Protein AF-A0A812JYM0-F1 (afdb_monomer)

Mean predicted aligned error: 9.62 Å

Secondary structure (DSSP, 8-state):
-HHHHHTT-S--EEE--SSS----EEE-THHHHHHHHHHHHHHHH----S----HHHHS-SS-HHHHHHHHHHHHHHHHH-S-EEEEE-TTTTT-HHHHHHHHHHHHH-TTTTTSEEEEETTHHHHHHHHHHHHHHHHHHHHH--S--HHHHHHHHHHHHHHHH--

Nearest PDB structures (foldseek):
  7xoz-assembly1_A  TM=5.617E-01  e=1.276E-01  Arabidopsis thaliana

Structure (mmCIF, N/CA/C/O backbone):
data_AF-A0A812JYM0-F1
#
_entry.id   AF-A0A812JYM0-F1
#
loop_
_atom_site.group_PDB
_atom_site.id
_atom_site.type_symbol
_atom_site.label_atom_id
_atom_site.label_alt_id
_atom_site.label_comp_id
_atom_site.label_asym_id
_atom_site.label_entity_id
_atom_site.label_seq_id
_atom_site.pdbx_PDB_ins_code
_atom_site.Cartn_x
_atom_site.Cartn_y
_atom_site.Cartn_z
_atom_site.occupancy
_atom_site.B_iso_or_equiv
_atom_site.auth_seq_id
_atom_site.auth_comp_id
_atom_site.auth_asym_id
_atom_site.auth_atom_id
_atom_site.pdbx_PDB_model_num
ATOM 1 N N . MET A 1 1 ? 15.393 -13.093 -14.183 1.00 78.75 1 MET A N 1
ATOM 2 C CA . MET A 1 1 ? 15.177 -12.825 -15.624 1.00 78.75 1 MET A CA 1
ATOM 3 C C . MET A 1 1 ? 16.350 -12.122 -16.293 1.00 78.75 1 MET A C 1
ATOM 5 O O . MET A 1 1 ? 16.729 -12.577 -17.361 1.00 78.75 1 MET A O 1
ATOM 9 N N . MET A 1 2 ? 16.986 -11.107 -15.685 1.00 76.38 2 MET A N 1
ATOM 10 C CA . MET A 1 2 ? 18.212 -10.521 -16.265 1.00 76.38 2 MET A CA 1
ATOM 11 C C . MET A 1 2 ? 19.324 -11.551 -16.499 1.00 76.38 2 MET A C 1
ATOM 13 O O . MET A 1 2 ? 19.881 -11.575 -17.584 1.00 76.38 2 MET A O 1
ATOM 17 N N . CYS A 1 3 ? 19.587 -12.459 -15.553 1.00 80.75 3 CYS A N 1
ATOM 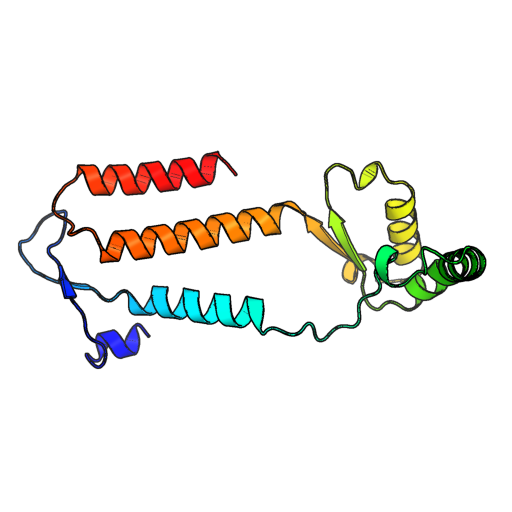18 C CA . CYS A 1 3 ? 20.627 -13.477 -15.747 1.00 80.75 3 CYS A CA 1
ATOM 19 C C . CYS A 1 3 ? 20.339 -14.402 -16.944 1.00 80.75 3 CYS A C 1
ATOM 21 O O . CYS A 1 3 ? 21.249 -14.712 -17.695 1.00 80.75 3 CYS A O 1
ATOM 23 N N . LEU A 1 4 ? 19.075 -14.786 -17.170 1.00 83.38 4 LEU A N 1
ATOM 24 C CA . LEU A 1 4 ? 18.679 -15.604 -18.329 1.00 83.38 4 LEU A CA 1
ATOM 25 C C . LEU A 1 4 ? 18.838 -14.847 -19.654 1.00 83.38 4 LEU A C 1
ATOM 27 O O . LEU A 1 4 ? 19.155 -15.448 -20.673 1.00 83.38 4 LEU A O 1
ATOM 31 N N . PHE A 1 5 ? 18.643 -13.529 -19.632 1.00 82.81 5 PHE A N 1
ATOM 32 C CA . PHE A 1 5 ? 18.901 -12.670 -20.780 1.00 82.81 5 PHE A CA 1
ATOM 33 C C . PHE A 1 5 ? 20.404 -12.518 -21.061 1.00 82.81 5 PHE A C 1
ATOM 35 O O . PHE A 1 5 ? 20.805 -12.622 -22.213 1.00 82.81 5 PHE A O 1
ATOM 42 N N . CYS A 1 6 ? 21.238 -12.350 -20.027 1.00 80.81 6 CYS A N 1
ATOM 43 C CA . CYS A 1 6 ? 22.699 -12.306 -20.174 1.00 80.81 6 CYS A CA 1
ATOM 44 C C . CYS A 1 6 ? 23.298 -13.640 -20.647 1.00 80.81 6 CYS A C 1
ATOM 46 O O . CYS A 1 6 ? 24.371 -13.644 -21.234 1.00 80.81 6 CYS A O 1
ATOM 48 N N . LEU A 1 7 ? 22.615 -14.760 -20.388 1.00 88.50 7 LEU A N 1
ATOM 49 C CA . LEU A 1 7 ? 22.970 -16.095 -20.885 1.00 88.50 7 LEU A CA 1
ATOM 50 C C . LEU A 1 7 ? 22.408 -16.384 -22.291 1.00 88.50 7 LEU A C 1
ATOM 52 O O . LEU A 1 7 ? 22.432 -17.531 -22.725 1.00 88.50 7 LEU A O 1
ATOM 56 N N . ASP A 1 8 ? 21.849 -15.377 -22.972 1.00 83.62 8 ASP A N 1
ATOM 57 C CA . ASP A 1 8 ? 21.262 -15.471 -24.316 1.00 83.62 8 ASP A CA 1
ATOM 58 C C . ASP A 1 8 ? 20.119 -16.494 -24.483 1.00 83.62 8 ASP A C 1
ATOM 60 O O . ASP A 1 8 ? 19.696 -16.783 -25.601 1.00 83.62 8 ASP A O 1
ATOM 64 N N . LEU A 1 9 ? 19.538 -16.982 -23.382 1.00 87.38 9 LEU A N 1
ATOM 65 C CA . LEU A 1 9 ? 18.392 -17.902 -23.393 1.00 87.38 9 LEU A CA 1
ATOM 66 C C . LEU A 1 9 ? 17.071 -17.205 -23.750 1.00 87.38 9 LEU A C 1
ATOM 68 O O . LEU A 1 9 ? 16.113 -17.861 -24.156 1.00 87.38 9 LEU A O 1
ATOM 72 N N . LEU A 1 10 ? 16.998 -15.883 -23.567 1.00 84.88 10 LEU A N 1
ATOM 73 C CA . LEU A 1 10 ? 15.820 -15.072 -23.875 1.00 84.88 10 LEU A CA 1
ATOM 74 C C . LEU A 1 10 ? 16.075 -14.182 -25.101 1.00 84.88 10 LEU A C 1
ATOM 76 O O . LEU A 1 10 ? 17.148 -13.573 -25.200 1.00 84.88 10 LEU A O 1
ATOM 80 N N . PRO A 1 11 ? 15.095 -14.043 -26.016 1.00 84.56 11 PRO A N 1
ATOM 81 C CA . PRO A 1 11 ? 15.264 -13.212 -27.197 1.00 84.56 11 PRO A CA 1
ATOM 82 C C . PRO A 1 11 ? 15.424 -11.743 -26.803 1.00 84.56 11 PRO A C 1
ATOM 84 O O . PRO A 1 11 ? 14.760 -11.238 -25.898 1.00 84.56 11 PRO A O 1
ATOM 87 N N . GLY A 1 12 ? 16.329 -11.050 -27.482 1.00 82.81 12 GLY A N 1
ATOM 88 C CA . GLY A 1 12 ? 16.555 -9.620 -27.319 1.00 82.81 12 GLY A CA 1
ATOM 89 C C . GLY A 1 12 ? 16.503 -8.926 -28.662 1.00 82.81 12 GLY A C 1
ATOM 90 O O . GLY A 1 12 ? 16.774 -9.549 -29.686 1.00 82.81 12 GLY A O 1
ATOM 91 N N . TYR A 1 13 ? 16.182 -7.641 -28.643 1.00 80.88 13 TYR A N 1
ATOM 92 C CA . TYR A 1 13 ? 16.165 -6.818 -29.845 1.00 80.88 13 TYR A CA 1
ATOM 93 C C . TYR A 1 13 ? 17.381 -5.901 -29.832 1.00 80.88 13 TYR A C 1
ATOM 95 O O . TYR A 1 13 ? 17.695 -5.296 -28.804 1.00 80.88 13 TYR A O 1
ATOM 103 N N . PHE A 1 14 ? 18.076 -5.810 -30.961 1.00 80.69 14 PHE A N 1
ATOM 104 C CA . PHE A 1 14 ? 19.182 -4.873 -31.111 1.00 80.69 14 PHE A CA 1
ATOM 105 C C . PHE A 1 14 ? 18.625 -3.459 -31.234 1.00 80.69 14 PHE A C 1
ATOM 107 O O . PHE A 1 14 ? 17.719 -3.196 -32.026 1.00 80.69 14 PHE A O 1
ATOM 114 N N . ARG A 1 15 ? 19.140 -2.549 -30.410 1.00 75.25 15 ARG A N 1
ATOM 115 C CA . ARG A 1 15 ? 18.758 -1.140 -30.411 1.00 75.25 15 ARG A CA 1
ATOM 116 C C . ARG A 1 15 ? 20.011 -0.283 -30.531 1.00 75.25 15 ARG A C 1
ATOM 118 O O . ARG A 1 15 ? 21.060 -0.609 -29.976 1.00 75.25 15 ARG A O 1
ATOM 125 N N . ARG A 1 16 ? 19.889 0.829 -31.254 1.00 72.12 16 ARG A N 1
ATOM 126 C CA . ARG A 1 16 ? 20.946 1.837 -31.358 1.00 72.12 16 ARG A CA 1
ATOM 127 C C . ARG A 1 16 ? 20.874 2.800 -30.171 1.00 72.12 16 ARG A C 1
ATOM 129 O O . ARG A 1 16 ? 19.767 3.171 -29.765 1.00 72.12 16 ARG A O 1
ATOM 136 N N . PRO A 1 17 ? 22.014 3.160 -29.562 1.00 68.12 17 PRO A N 1
ATOM 137 C CA . PRO A 1 17 ? 22.046 4.107 -28.460 1.00 68.12 17 PRO A CA 1
ATOM 138 C C . PRO A 1 17 ? 21.689 5.515 -28.939 1.00 68.12 17 PRO A C 1
ATOM 140 O O . PRO A 1 17 ? 21.903 5.891 -30.086 1.00 68.12 17 PRO A O 1
ATOM 143 N N . PHE A 1 18 ? 21.113 6.287 -28.021 1.00 62.72 18 PHE A N 1
ATOM 144 C CA . PHE A 1 18 ? 20.658 7.651 -28.274 1.00 62.72 18 PHE A CA 1
ATOM 145 C C . PHE A 1 18 ? 21.811 8.671 -28.323 1.00 62.72 18 PHE A C 1
ATOM 147 O O . PHE A 1 18 ? 21.708 9.669 -29.030 1.00 62.72 18 PHE A O 1
ATOM 154 N N . LEU A 1 19 ? 22.897 8.441 -27.575 1.00 62.19 19 LEU A N 1
ATOM 155 C CA . LEU A 1 19 ? 23.977 9.410 -27.399 1.00 62.19 19 LEU A CA 1
ATOM 156 C C . LEU A 1 19 ? 25.346 8.739 -27.565 1.00 62.19 19 LEU A C 1
ATOM 158 O O . LEU A 1 19 ? 25.807 8.067 -26.649 1.00 62.19 19 LEU A O 1
ATOM 162 N N . GLY A 1 20 ? 25.982 8.974 -28.717 1.00 63.75 20 GLY A N 1
ATOM 163 C CA . GLY A 1 20 ? 27.371 8.599 -28.998 1.00 63.75 20 GLY A CA 1
ATOM 164 C C . GLY A 1 20 ? 27.614 7.095 -29.190 1.00 63.75 20 GLY A C 1
ATOM 165 O O . GLY A 1 20 ? 27.210 6.281 -28.369 1.00 63.75 20 GLY A O 1
ATOM 166 N N . SER A 1 21 ? 28.364 6.766 -30.249 1.00 62.22 21 SER A N 1
ATOM 167 C CA . SER A 1 21 ? 28.751 5.420 -30.717 1.00 62.22 21 SER A CA 1
ATOM 168 C C . SER A 1 21 ? 27.671 4.651 -31.494 1.00 62.22 21 SER A C 1
ATOM 170 O O . SER A 1 21 ? 26.634 4.294 -30.950 1.00 62.22 21 SER A O 1
ATOM 172 N N . ASP A 1 22 ? 27.965 4.297 -32.751 1.00 70.25 22 ASP A N 1
ATOM 173 C CA . ASP A 1 22 ? 27.151 3.425 -33.626 1.00 70.25 22 ASP A CA 1
ATOM 174 C C . ASP A 1 22 ? 27.094 1.950 -33.165 1.00 70.25 22 ASP A C 1
ATOM 176 O O . ASP A 1 22 ? 26.632 1.067 -33.888 1.00 70.25 22 ASP A O 1
ATOM 180 N N . THR A 1 23 ? 27.570 1.645 -31.958 1.00 75.44 23 THR A N 1
ATOM 181 C CA . THR A 1 23 ? 27.556 0.290 -31.402 1.00 75.44 23 THR A CA 1
ATOM 182 C C . THR A 1 23 ? 26.150 -0.102 -30.962 1.00 75.44 23 THR A C 1
ATOM 184 O O . THR A 1 23 ? 25.618 0.431 -29.986 1.00 75.44 23 THR A O 1
ATOM 187 N N . GLU A 1 24 ? 25.557 -1.064 -31.665 1.00 78.56 24 GLU A N 1
ATOM 188 C CA . GLU A 1 24 ? 24.272 -1.665 -31.307 1.00 78.56 24 GLU A CA 1
ATOM 189 C C . GLU A 1 24 ? 24.383 -2.449 -29.988 1.00 78.56 24 GLU A C 1
ATOM 191 O O . GLU A 1 24 ? 25.345 -3.185 -29.766 1.00 78.56 24 GLU A O 1
ATOM 196 N N . TYR A 1 25 ? 23.391 -2.307 -29.105 1.00 76.88 25 TYR A N 1
ATOM 197 C CA . TYR A 1 25 ? 23.292 -3.085 -27.866 1.00 76.88 25 TYR A CA 1
ATOM 198 C C . TYR A 1 25 ? 22.014 -3.926 -27.856 1.00 76.88 25 TYR A C 1
ATOM 200 O O . TYR A 1 25 ? 20.997 -3.567 -28.454 1.00 76.88 25 TYR A O 1
ATOM 208 N N . LYS A 1 26 ? 22.052 -5.065 -27.158 1.00 81.94 26 LYS A N 1
ATOM 209 C CA . LYS A 1 26 ? 20.911 -5.978 -27.028 1.00 81.94 26 LYS A CA 1
ATOM 210 C C . LYS A 1 26 ? 20.008 -5.516 -25.878 1.00 81.94 26 LYS A C 1
ATOM 212 O O . LYS A 1 26 ? 20.421 -5.521 -24.721 1.00 81.94 26 LYS A O 1
ATOM 217 N N . TYR A 1 27 ? 18.771 -5.127 -26.183 1.00 81.56 27 TYR A N 1
ATOM 218 C CA . TYR A 1 27 ? 17.753 -4.730 -25.205 1.00 81.56 27 TYR A CA 1
ATOM 219 C C . TYR A 1 27 ? 16.796 -5.892 -24.887 1.00 81.56 27 TYR A C 1
ATOM 221 O O . TYR A 1 27 ? 16.369 -6.623 -25.785 1.00 81.56 27 TYR A O 1
ATOM 229 N N . GLY A 1 28 ? 16.434 -6.044 -23.608 1.00 83.12 28 GLY A N 1
ATOM 230 C CA . GLY A 1 28 ? 15.530 -7.091 -23.124 1.00 83.12 28 GLY A CA 1
ATOM 231 C C . GLY A 1 28 ? 14.533 -6.574 -22.075 1.00 83.12 28 GLY A C 1
ATOM 232 O O . GLY A 1 28 ? 14.942 -6.328 -20.940 1.00 83.12 28 GLY A O 1
ATOM 233 N N . PRO A 1 29 ? 13.221 -6.474 -22.379 1.00 83.25 29 PRO A N 1
ATOM 234 C CA . PRO A 1 29 ? 12.202 -5.967 -21.443 1.00 83.25 29 PRO A CA 1
ATOM 235 C C . PRO A 1 29 ? 11.776 -6.985 -20.364 1.00 83.25 29 PRO A C 1
ATOM 237 O O . PRO A 1 29 ? 10.869 -6.731 -19.571 1.00 83.25 29 PRO A O 1
ATOM 240 N N . TRP A 1 30 ? 12.415 -8.156 -20.316 1.00 84.75 30 TRP A N 1
ATOM 241 C CA . TRP A 1 30 ? 11.977 -9.323 -19.544 1.00 84.75 30 TRP A CA 1
ATOM 242 C C . TRP A 1 30 ? 11.893 -9.099 -18.037 1.00 84.75 30 TRP A C 1
ATOM 244 O O . TRP A 1 30 ? 11.000 -9.639 -17.386 1.00 84.75 30 TRP A O 1
ATOM 254 N N . ALA A 1 31 ? 12.802 -8.310 -17.461 1.00 84.31 31 ALA A N 1
ATOM 255 C CA . ALA A 1 31 ? 12.761 -8.001 -16.033 1.00 84.31 31 ALA A CA 1
ATOM 256 C C . ALA A 1 31 ? 11.489 -7.223 -15.662 1.00 84.31 31 ALA A C 1
ATOM 258 O O . ALA A 1 31 ? 10.837 -7.546 -14.672 1.00 84.31 31 ALA A O 1
ATOM 259 N N . LEU A 1 32 ? 11.102 -6.258 -16.499 1.00 82.50 32 LEU A N 1
ATOM 260 C CA . LEU A 1 32 ? 9.918 -5.435 -16.281 1.00 82.50 32 LEU A CA 1
ATOM 261 C C . LEU A 1 32 ? 8.630 -6.231 -16.517 1.00 82.50 32 LEU A C 1
ATOM 263 O O . LEU A 1 32 ? 7.758 -6.255 -15.654 1.00 82.50 32 LEU A O 1
ATOM 267 N N . LEU A 1 33 ? 8.567 -6.954 -17.640 1.00 85.44 33 LEU A N 1
ATOM 268 C CA . LEU A 1 33 ? 7.474 -7.867 -17.994 1.00 85.44 33 LEU A CA 1
ATOM 269 C C . LEU A 1 33 ? 7.156 -8.842 -16.862 1.00 85.44 33 LEU A C 1
ATOM 271 O O . LEU A 1 33 ? 6.017 -8.948 -16.413 1.00 85.44 33 LEU A O 1
ATOM 275 N N . THR A 1 34 ? 8.177 -9.551 -16.383 1.00 89.81 34 THR A N 1
ATOM 276 C CA . THR A 1 34 ? 7.984 -10.535 -15.316 1.00 89.81 34 THR A CA 1
ATOM 277 C C . THR A 1 34 ? 7.626 -9.889 -13.988 1.00 89.81 34 THR A C 1
ATOM 279 O O . THR A 1 34 ? 6.771 -10.426 -13.293 1.00 89.81 34 THR A O 1
ATOM 282 N N . GLY A 1 35 ? 8.182 -8.718 -13.665 1.00 88.25 35 GLY A N 1
ATOM 283 C CA . GLY A 1 35 ? 7.778 -7.945 -12.492 1.00 88.25 35 GLY A CA 1
ATOM 284 C C . GLY A 1 35 ? 6.293 -7.574 -12.511 1.00 88.25 35 GLY A C 1
ATOM 285 O O . GLY A 1 35 ? 5.600 -7.822 -11.529 1.00 88.25 35 GLY A O 1
ATOM 286 N N . VAL A 1 36 ? 5.790 -7.052 -13.636 1.00 87.12 36 VAL A N 1
ATOM 287 C CA . VAL A 1 36 ? 4.371 -6.685 -13.815 1.00 87.12 36 VAL A CA 1
ATOM 288 C C . VAL A 1 36 ? 3.458 -7.909 -13.737 1.00 87.12 36 VAL A C 1
ATOM 290 O O . VAL A 1 36 ? 2.424 -7.869 -13.073 1.00 87.12 36 VAL A O 1
ATOM 293 N N . VAL A 1 37 ? 3.826 -9.013 -14.390 1.00 89.75 37 VAL A N 1
ATOM 294 C CA . VAL A 1 37 ? 3.031 -10.249 -14.346 1.00 89.75 37 VAL A CA 1
ATOM 295 C C . VAL A 1 37 ? 2.980 -10.801 -12.924 1.00 89.75 37 VAL A C 1
ATOM 297 O O . VAL A 1 37 ? 1.897 -11.080 -12.417 1.00 89.75 37 VAL A O 1
ATOM 300 N N . VAL A 1 38 ? 4.126 -10.913 -12.249 1.00 91.69 38 VAL A N 1
ATOM 301 C CA . VAL A 1 38 ? 4.194 -11.433 -10.877 1.00 91.69 38 VAL A CA 1
ATOM 302 C C . VAL A 1 38 ? 3.439 -10.529 -9.907 1.00 91.69 38 VAL A C 1
ATOM 304 O O . VAL A 1 38 ? 2.687 -11.045 -9.082 1.00 91.69 38 VAL A O 1
ATOM 307 N N . SER A 1 39 ? 3.579 -9.203 -10.002 1.00 88.31 39 SER A N 1
ATOM 308 C CA . SER A 1 39 ? 2.855 -8.275 -9.125 1.00 88.31 39 SER A CA 1
ATOM 309 C C . SER A 1 39 ? 1.345 -8.363 -9.338 1.00 88.31 39 SER A C 1
ATOM 311 O O . SER A 1 39 ? 0.603 -8.449 -8.367 1.00 88.31 39 SER A O 1
ATOM 313 N N . THR A 1 40 ? 0.889 -8.444 -10.589 1.00 88.25 40 THR A N 1
ATOM 314 C CA . THR A 1 40 ? -0.532 -8.579 -10.934 1.00 88.25 40 THR A CA 1
ATOM 315 C C . THR A 1 40 ? -1.104 -9.899 -10.422 1.00 88.25 40 THR A C 1
ATOM 317 O O . THR A 1 40 ? -2.134 -9.911 -9.751 1.00 88.25 40 THR A O 1
ATOM 320 N N . LEU A 1 41 ? -0.411 -11.015 -10.668 1.00 91.75 41 LEU A N 1
ATOM 321 C CA . LEU A 1 41 ? -0.812 -12.326 -10.153 1.00 91.75 41 LEU A CA 1
ATOM 322 C C . LEU A 1 41 ? -0.850 -12.333 -8.624 1.00 91.75 41 LEU A C 1
ATOM 324 O O . LEU A 1 41 ? -1.783 -12.869 -8.035 1.00 91.75 41 LEU A O 1
ATOM 328 N N . THR A 1 42 ? 0.124 -11.695 -7.979 1.00 90.62 42 THR A N 1
ATOM 329 C CA . THR A 1 42 ? 0.127 -11.532 -6.525 1.00 90.62 42 THR A CA 1
ATOM 330 C C . THR A 1 42 ? -1.100 -10.732 -6.094 1.00 90.62 42 THR A C 1
ATOM 332 O O . THR A 1 42 ? -1.859 -11.214 -5.275 1.00 90.62 42 THR A O 1
ATOM 335 N N . LEU A 1 43 ? -1.393 -9.575 -6.684 1.00 86.69 43 LEU A N 1
ATOM 336 C CA . LEU A 1 43 ? -2.553 -8.768 -6.287 1.00 86.69 43 LEU A CA 1
ATOM 337 C C . LEU A 1 43 ? -3.895 -9.509 -6.415 1.00 86.69 43 LEU A C 1
ATOM 339 O O . LEU A 1 43 ? -4.735 -9.381 -5.529 1.00 86.69 43 LEU A O 1
ATOM 343 N N . PHE A 1 44 ? -4.099 -10.293 -7.478 1.00 87.56 44 PHE A N 1
ATOM 344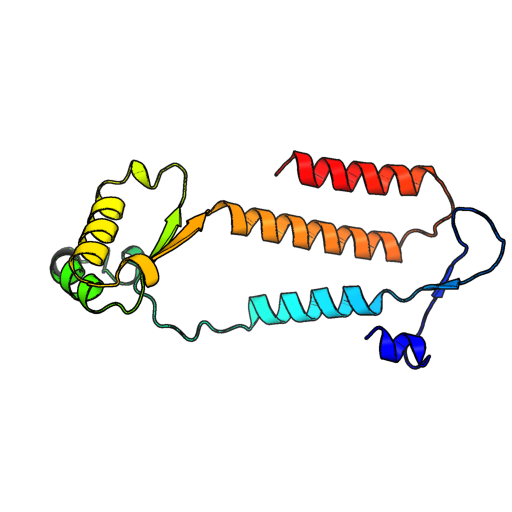 C CA . PHE A 1 44 ? -5.369 -10.998 -7.696 1.00 87.56 44 PHE A CA 1
ATOM 345 C C . PHE A 1 44 ? -5.496 -12.310 -6.919 1.00 87.56 44 PHE A C 1
ATOM 347 O O . PHE A 1 44 ? -6.595 -12.668 -6.495 1.00 87.56 44 PHE A O 1
ATOM 354 N N . PHE A 1 45 ? -4.397 -13.047 -6.747 1.00 92.06 45 PHE A N 1
ATOM 355 C CA . PHE A 1 45 ? -4.427 -14.380 -6.142 1.00 92.06 45 PHE A CA 1
ATOM 356 C C . PHE A 1 45 ? -3.912 -14.414 -4.702 1.00 92.06 45 PHE A C 1
ATOM 358 O O . PHE A 1 45 ? -4.041 -15.446 -4.037 1.00 92.06 45 PHE A O 1
ATOM 365 N N . TRP A 1 46 ? -3.357 -13.315 -4.185 1.00 89.81 46 TRP A N 1
ATOM 366 C CA . TRP A 1 46 ? -2.909 -13.251 -2.801 1.00 89.81 46 TRP A CA 1
ATOM 367 C C . TRP A 1 46 ? -4.103 -13.265 -1.859 1.00 89.81 46 TRP A C 1
ATOM 369 O O . TRP A 1 46 ? -4.836 -12.289 -1.707 1.00 89.81 46 TRP A O 1
ATOM 379 N N . ARG A 1 47 ? -4.290 -14.403 -1.193 1.00 81.00 47 ARG A N 1
ATOM 380 C CA . ARG A 1 47 ? -5.324 -14.541 -0.175 1.00 81.00 47 ARG A CA 1
ATOM 381 C C . ARG A 1 47 ? -4.846 -13.913 1.134 1.00 81.00 47 ARG A C 1
ATOM 383 O O . ARG A 1 47 ? -3.779 -14.302 1.622 1.00 81.00 47 ARG A O 1
ATOM 390 N N . PRO A 1 48 ? -5.622 -12.998 1.740 1.00 81.19 48 PRO A N 1
ATOM 391 C CA . PRO A 1 48 ? -5.338 -12.565 3.098 1.00 81.19 48 PRO A CA 1
ATOM 392 C C . PRO A 1 48 ? -5.440 -13.783 4.026 1.00 81.19 48 PRO A C 1
ATOM 394 O O . PRO A 1 48 ? -6.426 -14.514 4.002 1.00 81.19 48 PRO A O 1
ATOM 397 N N . LYS A 1 49 ? -4.391 -14.035 4.816 1.00 81.62 49 LYS A N 1
ATOM 398 C CA . LYS A 1 49 ? -4.348 -15.144 5.790 1.00 81.62 49 LYS A CA 1
ATOM 399 C C . LYS A 1 49 ? -4.873 -14.752 7.173 1.00 81.62 49 LYS A C 1
ATOM 401 O O . LYS A 1 49 ? -4.852 -15.571 8.083 1.00 81.62 49 LYS A O 1
ATOM 406 N N . GLN A 1 50 ? -5.292 -13.502 7.338 1.00 85.31 50 GLN A N 1
ATOM 407 C CA . GLN A 1 50 ? -5.704 -12.942 8.616 1.00 85.31 50 GLN A CA 1
ATOM 408 C C . GLN A 1 50 ? -7.215 -12.747 8.615 1.00 85.31 50 GLN A C 1
ATOM 410 O O . GLN A 1 50 ? -7.768 -12.178 7.672 1.00 85.31 50 GLN A O 1
ATOM 415 N N . ALA A 1 51 ? -7.871 -13.229 9.668 1.00 88.06 51 ALA A N 1
ATOM 416 C CA . ALA A 1 51 ? -9.240 -12.840 9.952 1.00 88.06 51 ALA A CA 1
ATOM 417 C C . ALA A 1 51 ? -9.238 -11.359 10.342 1.00 88.06 51 ALA A C 1
ATOM 419 O O . ALA A 1 51 ? -8.405 -10.921 11.133 1.00 88.06 51 ALA A O 1
ATOM 420 N N . MET A 1 52 ? -10.145 -10.588 9.754 1.00 89.75 52 MET A N 1
ATOM 421 C CA . MET A 1 52 ? -10.277 -9.161 10.017 1.00 89.75 52 MET A CA 1
ATOM 422 C C . MET A 1 52 ? -11.722 -8.854 10.374 1.00 89.75 52 MET A C 1
ATOM 424 O O . MET A 1 52 ? -12.646 -9.299 9.691 1.00 89.75 52 MET A O 1
ATOM 428 N N . PHE A 1 53 ? -11.900 -8.100 11.451 1.00 91.81 53 PHE A N 1
ATOM 429 C CA . PHE A 1 53 ? -13.189 -7.546 11.822 1.00 91.81 53 PHE A CA 1
ATOM 430 C C . PHE A 1 53 ? -13.357 -6.182 11.153 1.00 91.81 53 PHE A C 1
ATOM 432 O O . PHE A 1 53 ? -12.442 -5.360 11.163 1.00 91.81 53 PHE A O 1
ATOM 439 N N . LEU A 1 54 ? -14.517 -5.957 10.541 1.00 91.44 54 LEU A N 1
ATOM 440 C CA . LEU A 1 54 ? -14.873 -4.687 9.921 1.00 91.44 54 LEU A CA 1
ATOM 441 C C . LEU A 1 54 ? -16.330 -4.382 10.248 1.00 91.44 54 LEU A C 1
ATOM 443 O O . LEU A 1 54 ? -17.215 -5.082 9.759 1.00 91.44 54 LEU A O 1
ATOM 447 N N . ASP A 1 55 ? -16.589 -3.328 11.019 1.00 89.56 55 ASP A N 1
ATOM 448 C CA . ASP A 1 55 ? -17.904 -3.070 11.631 1.00 89.56 55 ASP A CA 1
ATOM 449 C C . ASP A 1 55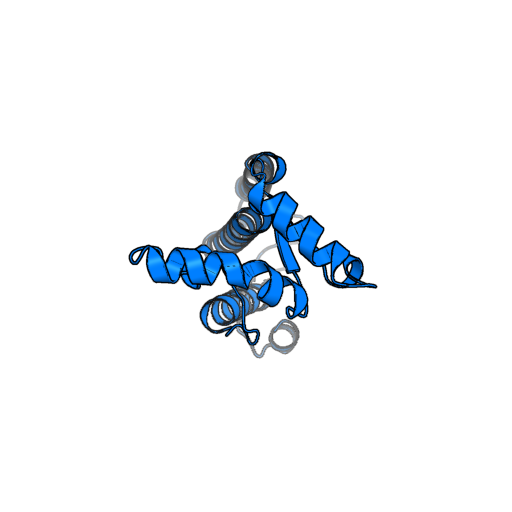 ? -19.046 -3.093 10.615 1.00 89.56 55 ASP A C 1
ATOM 451 O O . ASP A 1 55 ? -20.100 -3.679 10.843 1.00 89.56 55 ASP A O 1
ATOM 455 N N . ARG A 1 56 ? -18.824 -2.497 9.440 1.00 87.69 56 ARG A N 1
ATOM 456 C CA . ARG A 1 56 ? -19.829 -2.422 8.370 1.00 87.69 56 ARG A CA 1
ATOM 457 C C . ARG A 1 56 ? -20.209 -3.776 7.774 1.00 87.69 56 ARG A C 1
ATOM 459 O O . ARG A 1 56 ? -21.304 -3.881 7.230 1.00 87.69 56 ARG A O 1
ATOM 466 N N . VAL A 1 57 ? -19.318 -4.762 7.835 1.00 90.06 57 VAL A N 1
ATOM 467 C CA . VAL A 1 57 ? -19.505 -6.094 7.237 1.00 90.06 57 VAL A CA 1
ATOM 468 C C . VAL A 1 57 ? -19.867 -7.124 8.302 1.00 90.06 57 VAL A C 1
ATOM 470 O O . VAL A 1 57 ? -20.713 -7.980 8.066 1.00 90.06 57 VAL A O 1
ATOM 473 N N . CYS A 1 58 ? -19.243 -7.037 9.474 1.00 89.62 58 CYS A N 1
ATOM 474 C CA . CYS A 1 58 ? -19.413 -8.000 10.553 1.00 89.62 58 CYS A CA 1
ATOM 475 C C . CYS A 1 58 ? -20.636 -7.707 11.435 1.00 89.62 58 CYS A C 1
ATOM 477 O O . CYS A 1 58 ? -21.165 -8.634 12.041 1.00 89.62 58 CYS A O 1
ATOM 479 N N . ILE A 1 59 ? -21.107 -6.456 11.506 1.00 91.12 59 ILE A N 1
ATOM 480 C CA . ILE A 1 59 ? -22.326 -6.098 12.243 1.00 91.12 59 ILE A CA 1
ATOM 481 C C . ILE A 1 59 ? -23.504 -6.056 11.271 1.00 91.12 59 ILE A C 1
ATOM 483 O O . ILE A 1 59 ? -23.466 -5.346 10.261 1.00 91.12 59 ILE A O 1
ATOM 487 N N . ASN A 1 60 ? -24.577 -6.778 11.605 1.00 91.75 60 ASN A N 1
ATOM 488 C CA . ASN A 1 60 ? -25.817 -6.770 10.834 1.00 91.75 60 ASN A CA 1
ATOM 489 C C . ASN A 1 60 ? -26.390 -5.342 10.777 1.00 91.75 60 ASN A C 1
ATOM 491 O O . ASN A 1 60 ? -26.697 -4.743 11.804 1.00 91.75 60 ASN A O 1
ATOM 495 N N . GLN A 1 61 ? -26.508 -4.778 9.572 1.00 92.12 61 GLN A N 1
ATOM 496 C CA . GLN A 1 61 ? -27.023 -3.417 9.371 1.00 92.12 61 GLN A CA 1
ATOM 497 C C . GLN A 1 61 ? -28.547 -3.365 9.185 1.00 92.12 61 GLN A C 1
ATOM 499 O O . GLN A 1 61 ? -29.110 -2.271 9.193 1.00 92.12 61 GLN A O 1
ATOM 504 N N . VAL A 1 62 ? -29.200 -4.517 8.996 1.00 94.44 62 VAL A N 1
ATOM 505 C CA . VAL A 1 62 ? -30.630 -4.631 8.674 1.00 94.44 62 VAL A CA 1
ATOM 506 C C . VAL A 1 62 ? -31.458 -4.897 9.929 1.00 94.44 62 VAL A C 1
ATOM 508 O O . VAL A 1 62 ? -32.438 -4.197 10.177 1.00 94.44 62 VAL A O 1
ATOM 511 N N . ASP A 1 63 ? -31.053 -5.877 10.735 1.00 95.56 63 ASP A N 1
ATOM 512 C CA . ASP A 1 63 ? -31.738 -6.222 11.982 1.00 95.56 63 ASP A CA 1
ATOM 513 C C . ASP A 1 63 ? -31.240 -5.334 13.131 1.00 95.56 63 ASP A C 1
ATOM 515 O O . ASP A 1 63 ? -30.069 -5.379 13.510 1.00 95.56 63 ASP A O 1
ATOM 519 N N . GLN A 1 64 ? -32.139 -4.530 13.701 1.00 94.00 64 GLN A N 1
ATOM 520 C CA . GLN A 1 64 ? -31.810 -3.607 14.790 1.00 94.00 64 GLN A CA 1
ATOM 521 C C . GLN A 1 64 ? -31.415 -4.319 16.089 1.00 94.00 64 GLN A C 1
ATOM 523 O O . GLN A 1 64 ? -30.570 -3.800 16.818 1.00 94.00 64 GLN A O 1
ATOM 528 N N . ALA A 1 65 ? -31.981 -5.495 16.378 1.00 94.81 65 ALA A N 1
ATOM 529 C CA . ALA A 1 65 ? -31.643 -6.250 17.580 1.00 94.81 65 ALA A CA 1
ATOM 530 C C . ALA A 1 65 ? -30.214 -6.800 17.479 1.00 94.81 65 ALA A C 1
ATOM 532 O O . ALA A 1 65 ? -29.391 -6.558 18.361 1.00 94.81 65 ALA A O 1
ATOM 533 N N . MET A 1 66 ? -29.883 -7.433 16.348 1.00 93.31 66 MET A N 1
ATOM 534 C CA . MET A 1 66 ? -28.526 -7.933 16.091 1.00 93.31 66 MET A CA 1
ATOM 535 C C . MET A 1 66 ? -27.502 -6.802 15.964 1.00 93.31 66 MET A C 1
ATOM 537 O O . MET A 1 66 ? -26.347 -6.959 16.355 1.00 93.31 66 MET A O 1
ATOM 541 N N . LYS A 1 67 ? -27.908 -5.641 15.437 1.00 93.31 67 LYS A N 1
ATOM 542 C CA . LYS A 1 67 ? -27.052 -4.454 15.392 1.00 93.31 67 LYS A CA 1
ATOM 543 C C . LYS A 1 67 ? -26.691 -3.974 16.793 1.00 93.31 67 LYS A C 1
ATOM 545 O O . LYS A 1 67 ? -25.521 -3.704 17.054 1.00 93.31 67 LYS A O 1
ATOM 550 N N . ALA A 1 68 ? -27.681 -3.863 17.679 1.00 92.94 68 ALA A N 1
ATOM 551 C CA . ALA A 1 68 ? -27.460 -3.450 19.060 1.00 92.94 68 ALA A CA 1
ATOM 552 C C . ALA A 1 68 ? -26.529 -4.432 19.785 1.00 92.94 68 ALA A C 1
ATOM 554 O O . ALA A 1 68 ? -25.569 -4.006 20.421 1.00 92.94 68 ALA A O 1
ATOM 555 N N . GLU A 1 69 ? -26.754 -5.736 19.616 1.00 93.56 69 GLU A N 1
ATOM 556 C CA . GLU A 1 69 ? -25.889 -6.780 20.171 1.00 93.56 69 GLU A CA 1
ATOM 557 C C . GLU A 1 69 ? -24.451 -6.696 19.629 1.00 93.56 69 GLU A C 1
ATOM 559 O O . GLU A 1 69 ? -23.490 -6.729 20.398 1.00 93.56 69 GLU A O 1
ATOM 564 N N . GLY A 1 70 ? -24.282 -6.509 18.316 1.00 90.75 70 GLY A N 1
ATOM 565 C CA . GLY A 1 70 ? -22.966 -6.352 17.694 1.00 90.75 70 GLY A CA 1
ATOM 566 C C . GLY A 1 70 ? -22.203 -5.129 18.211 1.00 90.75 70 GLY A C 1
ATOM 567 O O . GLY A 1 70 ? -21.011 -5.222 18.499 1.00 90.75 70 GLY A O 1
ATOM 568 N N . VAL A 1 71 ? -22.894 -4.000 18.396 1.00 90.81 71 VAL A N 1
ATOM 569 C CA . VAL A 1 71 ? -22.303 -2.776 18.958 1.00 90.81 71 VAL A CA 1
ATOM 570 C C . VAL A 1 71 ? -21.906 -2.965 20.425 1.00 90.81 71 VAL A C 1
ATOM 572 O O . VAL A 1 71 ? -20.823 -2.534 20.820 1.00 90.81 71 VAL A O 1
ATOM 575 N N . LEU A 1 72 ? -22.732 -3.645 21.227 1.00 91.94 72 LEU A N 1
ATOM 576 C CA . LEU A 1 72 ? -22.413 -3.953 22.626 1.00 91.94 72 LEU A CA 1
ATOM 577 C C . LEU A 1 72 ? -21.171 -4.849 22.750 1.00 91.94 72 LEU A C 1
ATOM 579 O O . LEU A 1 72 ? -20.343 -4.641 23.637 1.00 91.94 72 LEU A O 1
ATOM 583 N N . ASN A 1 73 ? -21.003 -5.798 21.829 1.00 91.44 73 ASN A N 1
ATOM 584 C CA . ASN A 1 73 ? -19.868 -6.720 21.813 1.00 91.44 73 ASN A CA 1
ATOM 585 C C . ASN A 1 73 ? -18.583 -6.122 21.215 1.00 91.44 73 ASN A C 1
ATOM 587 O O . ASN A 1 73 ? -17.519 -6.736 21.310 1.00 91.44 73 ASN A O 1
ATOM 591 N N . MET A 1 74 ? -18.630 -4.915 20.648 1.00 91.50 74 MET A N 1
ATOM 592 C CA . MET A 1 74 ? -17.482 -4.311 19.970 1.00 91.50 74 MET A CA 1
ATOM 593 C C . MET A 1 74 ? -16.275 -4.111 20.896 1.00 91.50 74 MET A C 1
ATOM 595 O O . MET A 1 74 ? -15.140 -4.375 20.506 1.00 91.50 74 MET A O 1
ATOM 599 N N . GLY A 1 75 ? -16.503 -3.724 22.155 1.00 90.81 75 GLY A N 1
ATOM 600 C CA . GLY A 1 75 ? -15.425 -3.594 23.140 1.00 90.81 75 GLY A CA 1
ATOM 601 C C . GLY A 1 75 ? -14.717 -4.922 23.437 1.00 90.81 75 GLY A C 1
ATOM 602 O O . GLY A 1 75 ? -13.501 -4.943 23.629 1.00 90.81 75 GLY A O 1
ATOM 603 N N . ALA A 1 76 ? -15.454 -6.038 23.425 1.00 92.38 76 ALA A N 1
ATOM 604 C CA . ALA A 1 76 ? -14.877 -7.369 23.596 1.00 92.38 76 ALA A CA 1
ATOM 605 C C . ALA A 1 76 ? -14.021 -7.763 22.385 1.00 92.38 76 ALA A C 1
ATOM 607 O O . ALA A 1 76 ? -12.927 -8.290 22.564 1.00 92.38 76 ALA A O 1
ATOM 608 N N . ILE A 1 77 ? -14.479 -7.442 21.171 1.00 92.56 77 ILE A N 1
ATOM 609 C CA . ILE A 1 77 ? -13.722 -7.670 19.933 1.00 92.56 77 ILE A CA 1
ATOM 610 C C . ILE A 1 77 ? -12.422 -6.868 19.945 1.00 92.56 77 ILE A C 1
ATOM 612 O O . ILE A 1 77 ? -11.362 -7.439 19.703 1.00 92.56 77 ILE A O 1
ATOM 616 N N . LEU A 1 78 ? -12.478 -5.578 20.292 1.00 93.38 78 LEU A N 1
ATOM 617 C CA . LEU A 1 78 ? -11.283 -4.737 20.386 1.00 93.38 78 LEU A CA 1
ATOM 618 C C . LEU A 1 78 ? -10.283 -5.296 21.396 1.00 93.38 78 LEU A C 1
ATOM 620 O O . LEU A 1 78 ? -9.104 -5.361 21.082 1.00 93.38 78 LEU A O 1
ATOM 624 N N . LYS A 1 79 ? -10.746 -5.758 22.564 1.00 92.94 79 LYS A N 1
ATOM 625 C CA . LYS A 1 79 ? -9.893 -6.367 23.597 1.00 92.94 79 LYS A CA 1
ATOM 626 C C . LYS A 1 79 ? -9.262 -7.700 23.168 1.00 92.94 79 LYS A C 1
ATOM 628 O O . LYS A 1 79 ? -8.223 -8.064 23.700 1.00 92.94 79 LYS A O 1
ATOM 633 N N . HIS A 1 80 ? -9.907 -8.454 22.280 1.00 92.75 80 HIS A N 1
ATOM 634 C CA . HIS A 1 80 ? -9.440 -9.776 21.840 1.00 92.75 80 HIS A CA 1
ATOM 635 C C . HIS A 1 80 ? -8.737 -9.754 20.475 1.00 92.75 80 HIS A C 1
ATOM 637 O O . HIS A 1 80 ? -8.393 -10.807 19.948 1.00 92.75 80 HIS A O 1
ATOM 643 N N . SER A 1 81 ? -8.567 -8.573 19.877 1.00 92.81 81 SER A N 1
ATOM 644 C CA . SER A 1 81 ? -7.910 -8.411 18.581 1.00 92.81 81 SER A CA 1
ATOM 645 C C . SER A 1 81 ? -6.396 -8.318 18.752 1.00 92.81 81 SER A C 1
ATOM 647 O O . SER A 1 81 ? -5.921 -7.470 19.493 1.00 92.81 81 SER A O 1
ATOM 649 N N . ASP A 1 82 ? -5.630 -9.110 17.999 1.00 92.69 82 ASP A N 1
ATOM 650 C CA . ASP A 1 82 ? -4.158 -9.107 18.087 1.00 92.69 82 ASP A CA 1
ATOM 651 C C . ASP A 1 82 ? -3.515 -7.802 17.583 1.00 92.69 82 ASP A C 1
ATOM 653 O O . ASP A 1 82 ? -2.388 -7.460 17.935 1.00 92.69 82 ASP A O 1
ATOM 657 N N . SER A 1 83 ? -4.186 -7.092 16.673 1.00 93.56 83 SER A N 1
ATOM 658 C CA . SER A 1 83 ? -3.687 -5.843 16.096 1.00 93.56 83 SER A CA 1
ATOM 659 C C . SER A 1 83 ? -4.819 -4.998 15.529 1.00 93.56 83 SER A C 1
ATOM 661 O O . SER A 1 83 ? -5.871 -5.519 15.157 1.00 93.56 83 SER A O 1
ATOM 663 N N . MET A 1 84 ? -4.579 -3.691 15.418 1.00 94.38 84 MET A N 1
ATOM 664 C CA . MET A 1 84 ? -5.532 -2.739 14.854 1.00 94.38 84 MET A CA 1
ATOM 665 C C . MET A 1 84 ? -4.915 -2.012 13.658 1.00 94.38 84 MET A C 1
ATOM 667 O O . MET A 1 84 ? -3.860 -1.385 13.768 1.00 94.38 84 MET A O 1
ATOM 671 N N . LEU A 1 85 ? -5.580 -2.077 12.501 1.00 94.00 85 LEU A N 1
ATOM 672 C CA . LEU A 1 85 ? -5.204 -1.331 11.299 1.00 94.00 85 LEU A CA 1
ATOM 673 C C . LEU A 1 85 ? -6.096 -0.094 11.157 1.00 94.00 85 LEU A C 1
ATOM 675 O O . LEU A 1 85 ? -7.284 -0.205 10.870 1.00 94.00 85 LEU A O 1
ATOM 679 N N . VAL A 1 86 ? -5.501 1.086 11.293 1.00 93.50 86 VAL A N 1
ATOM 680 C CA . VAL A 1 86 ? -6.166 2.374 11.095 1.00 93.50 86 VAL A CA 1
ATOM 681 C C . VAL A 1 86 ? -5.876 2.888 9.691 1.00 93.50 86 VAL A C 1
ATOM 683 O O . VAL A 1 86 ? -4.736 3.216 9.352 1.00 93.50 86 VAL A O 1
ATOM 686 N N . LEU A 1 87 ? -6.923 2.986 8.873 1.00 92.31 87 LEU A N 1
ATOM 687 C CA . LEU A 1 87 ? -6.864 3.629 7.565 1.00 92.31 87 LEU A CA 1
ATOM 688 C C . LEU A 1 87 ? -7.093 5.132 7.731 1.00 92.31 87 LEU A C 1
ATOM 690 O O . LEU A 1 87 ? -8.226 5.587 7.878 1.00 92.31 87 LEU A O 1
ATOM 694 N N . TRP A 1 88 ? -6.002 5.895 7.732 1.00 92.31 88 TRP A N 1
ATOM 695 C CA . TRP A 1 88 ? -6.035 7.329 7.986 1.00 92.31 88 TRP A CA 1
ATOM 696 C C . TRP A 1 88 ? -6.443 8.099 6.730 1.00 92.31 88 TRP A C 1
ATOM 698 O O . TRP A 1 88 ? -5.680 8.194 5.765 1.00 92.31 88 TRP A O 1
ATOM 708 N N . ASP A 1 89 ? -7.646 8.662 6.756 1.00 91.19 89 ASP A N 1
ATOM 709 C CA . ASP A 1 89 ? -8.151 9.615 5.775 1.00 91.19 89 ASP A CA 1
ATOM 710 C C . ASP A 1 89 ? -8.377 10.996 6.412 1.00 91.19 89 ASP A C 1
ATOM 712 O O . ASP A 1 89 ? -8.271 11.180 7.625 1.00 91.19 89 ASP A O 1
ATOM 716 N N . THR A 1 90 ? -8.714 11.991 5.592 1.00 90.56 90 THR A N 1
ATOM 717 C CA . THR A 1 90 ? -8.975 13.361 6.064 1.00 90.56 90 THR A CA 1
ATOM 718 C C . THR A 1 90 ? -10.162 13.445 7.027 1.00 90.56 90 THR A C 1
ATOM 720 O O . THR A 1 90 ? -10.227 14.369 7.835 1.00 90.56 90 THR A O 1
ATOM 723 N N . THR A 1 91 ? -11.083 12.476 6.977 1.00 91.69 91 THR A N 1
ATOM 724 C CA . THR A 1 91 ? -12.265 12.406 7.847 1.00 91.69 91 THR A CA 1
ATOM 725 C C . THR A 1 91 ? -12.080 11.492 9.060 1.00 91.69 91 THR A C 1
ATOM 727 O O . THR A 1 91 ? -13.013 11.300 9.839 1.00 91.69 91 THR A O 1
ATOM 730 N N . PHE A 1 92 ? -10.898 10.901 9.257 1.00 88.69 92 PHE A N 1
ATOM 731 C CA . PHE A 1 92 ? -10.686 9.943 10.341 1.00 88.69 92 PHE A CA 1
ATOM 732 C C . PHE A 1 92 ? -10.862 10.618 11.703 1.00 88.69 92 PHE A C 1
ATOM 734 O O . PHE A 1 92 ? -11.650 10.172 12.532 1.00 88.69 92 PHE A O 1
ATOM 741 N N . ALA A 1 93 ? -10.197 11.760 11.892 1.00 88.06 93 ALA A N 1
ATOM 742 C CA . ALA A 1 93 ? -10.240 12.517 13.139 1.00 88.06 93 ALA A CA 1
ATOM 743 C C . ALA A 1 93 ? -11.596 13.200 13.409 1.00 88.06 93 ALA A C 1
ATOM 745 O O . ALA A 1 93 ? -11.871 13.562 14.549 1.00 88.06 93 ALA A O 1
ATOM 746 N N . SER A 1 94 ? -12.458 13.373 12.397 1.00 91.25 94 SER A N 1
ATOM 747 C CA . SER A 1 94 ? -13.801 13.940 12.594 1.00 91.25 94 SER A CA 1
ATOM 748 C C . SER A 1 94 ? -14.834 12.895 13.029 1.00 91.25 94 SER A C 1
ATOM 750 O O . SER A 1 94 ? -15.888 13.247 13.560 1.00 91.25 94 SER A O 1
ATOM 752 N N . ARG A 1 95 ? -14.541 11.602 12.843 1.00 90.81 95 ARG A N 1
ATOM 753 C CA . ARG A 1 95 ? -15.414 10.493 13.237 1.00 90.81 95 ARG A CA 1
ATOM 754 C C . ARG A 1 95 ? -15.081 10.045 14.656 1.00 90.81 95 ARG A C 1
ATOM 756 O O . ARG A 1 95 ? -14.195 9.224 14.875 1.00 90.81 95 ARG A O 1
ATOM 763 N N . LEU A 1 96 ? -15.849 10.553 15.621 1.00 90.12 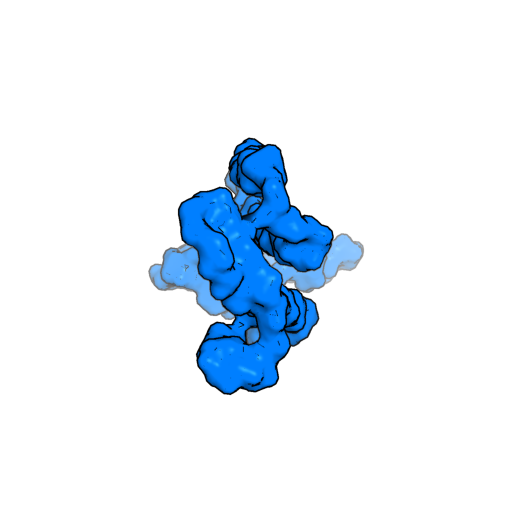96 LEU A N 1
ATOM 764 C CA . LEU A 1 96 ? -15.663 10.269 17.051 1.00 90.12 96 LEU A CA 1
ATOM 765 C C . LEU A 1 96 ? -15.646 8.766 17.372 1.00 90.12 96 LEU A C 1
ATOM 767 O O . LEU A 1 96 ? -14.884 8.326 18.226 1.00 90.12 96 LEU A O 1
ATOM 771 N N . TRP A 1 97 ? -16.439 7.979 16.643 1.00 89.88 97 TRP A N 1
ATOM 772 C CA . TRP A 1 97 ? -16.478 6.524 16.777 1.00 89.88 97 TRP A CA 1
ATOM 773 C C . TRP A 1 97 ? -15.117 5.861 16.511 1.00 89.88 97 TRP A C 1
ATOM 775 O O . TRP A 1 97 ? -14.647 5.080 17.330 1.00 89.88 97 TRP A O 1
ATOM 785 N N . CYS A 1 98 ? -14.427 6.245 15.433 1.00 91.56 98 CYS A N 1
ATOM 786 C CA . CYS A 1 98 ? -13.121 5.681 15.082 1.00 91.56 98 CYS A CA 1
ATOM 787 C C . CYS A 1 98 ? -12.046 6.022 16.129 1.00 91.56 98 CYS A C 1
ATOM 789 O O . CYS A 1 98 ? -11.196 5.194 16.459 1.00 91.56 98 CYS A O 1
ATOM 791 N N . LEU A 1 99 ? -12.091 7.238 16.688 1.00 93.12 99 LEU A N 1
ATOM 792 C CA . LEU A 1 99 ? -11.197 7.638 17.779 1.00 93.12 99 LEU A CA 1
ATOM 793 C C . LEU A 1 99 ? -11.489 6.865 19.068 1.00 93.12 99 LEU A C 1
ATOM 795 O O . LEU A 1 99 ? -10.555 6.489 19.774 1.00 93.12 99 LEU A O 1
ATOM 799 N N . PHE A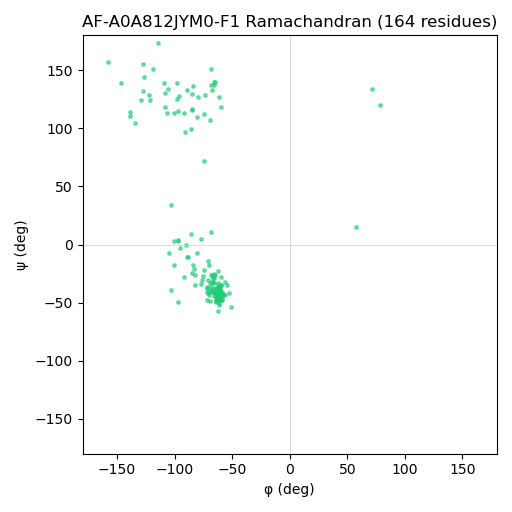 1 100 ? -12.767 6.614 19.360 1.00 92.75 100 PHE A N 1
ATOM 800 C CA . PHE A 1 100 ? -13.179 5.802 20.499 1.00 92.75 100 PHE A CA 1
ATOM 801 C C . PHE A 1 100 ? -12.650 4.367 20.388 1.00 92.75 100 PHE A C 1
ATOM 803 O O . PHE A 1 100 ? -12.066 3.871 21.347 1.00 92.75 100 PHE A O 1
ATOM 810 N N . GLU A 1 101 ? -12.782 3.724 19.227 1.00 93.12 101 GLU A N 1
ATOM 811 C CA . GLU A 1 101 ? -12.267 2.367 19.000 1.0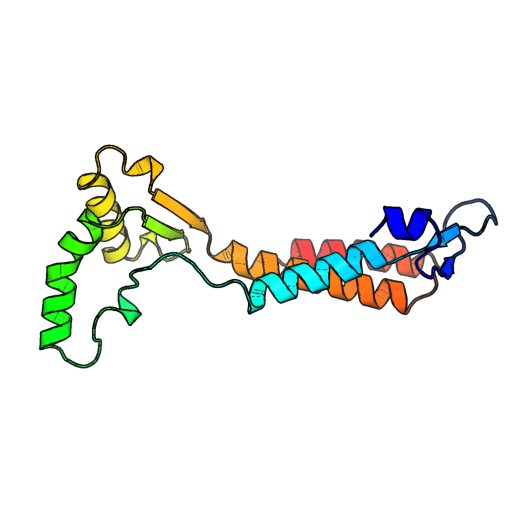0 93.12 101 GLU A CA 1
ATOM 812 C C . GLU A 1 101 ? -10.748 2.300 19.166 1.00 93.12 101 GLU A C 1
ATOM 814 O O . GLU A 1 101 ? -10.236 1.419 19.856 1.00 93.12 101 GLU A O 1
ATOM 819 N N . MET A 1 102 ? -10.027 3.266 18.590 1.00 93.62 102 MET A N 1
ATOM 820 C CA . MET A 1 102 ? -8.573 3.352 18.713 1.00 93.62 102 MET A CA 1
ATOM 821 C C . MET A 1 102 ? -8.142 3.558 20.170 1.00 93.62 102 MET A C 1
ATOM 823 O O . MET A 1 102 ? -7.231 2.887 20.652 1.00 93.62 102 MET A O 1
ATOM 827 N N . ALA A 1 103 ? -8.815 4.449 20.902 1.00 93.31 103 ALA A N 1
ATOM 828 C CA . ALA A 1 103 ? -8.541 4.677 22.316 1.00 93.31 103 ALA A CA 1
ATOM 829 C C . ALA A 1 103 ? -8.871 3.444 23.175 1.00 93.31 103 ALA A C 1
ATOM 831 O O . ALA A 1 103 ? -8.105 3.103 24.074 1.00 93.31 103 ALA A O 1
ATOM 832 N N . ALA A 1 104 ? -9.977 2.751 22.893 1.00 93.31 104 ALA A N 1
ATOM 833 C CA . ALA A 1 104 ? -10.373 1.531 23.591 1.00 93.31 104 ALA A CA 1
ATOM 834 C C . ALA A 1 104 ? -9.395 0.372 23.327 1.00 93.31 104 ALA A C 1
ATOM 836 O O . ALA A 1 104 ? -9.047 -0.358 24.258 1.00 93.31 104 ALA A O 1
ATOM 837 N N . PHE A 1 105 ? -8.893 0.237 22.096 1.00 94.75 105 PHE A N 1
ATOM 838 C CA . PHE A 1 105 ? -7.842 -0.721 21.750 1.00 94.75 105 PHE A CA 1
ATOM 839 C C . PHE A 1 105 ? -6.552 -0.438 22.532 1.00 94.75 105 PHE A C 1
ATOM 841 O O . PHE A 1 105 ? -6.062 -1.309 23.248 1.00 94.75 105 PHE A O 1
ATOM 848 N N . LEU A 1 106 ? -6.063 0.806 22.496 1.00 94.44 106 LEU A N 1
ATOM 849 C CA . LEU A 1 106 ? -4.861 1.218 23.230 1.00 94.44 106 LEU A CA 1
ATOM 850 C C . LEU A 1 106 ? -5.012 1.080 24.747 1.00 94.44 106 LEU A C 1
ATOM 852 O O . LEU A 1 106 ? -4.049 0.784 25.440 1.00 94.44 106 LEU A O 1
ATOM 856 N N . LYS A 1 107 ? -6.216 1.291 25.284 1.00 94.00 107 LYS A N 1
ATOM 857 C CA . LYS A 1 107 ? -6.469 1.148 26.720 1.00 94.00 107 LYS A CA 1
ATOM 858 C C . LYS A 1 107 ? -6.543 -0.313 27.169 1.00 94.00 107 LYS A C 1
ATOM 860 O O . LYS A 1 107 ? -6.295 -0.589 28.341 1.00 94.00 107 LYS A O 1
ATOM 865 N N . SER A 1 108 ? -6.930 -1.222 26.276 1.00 92.88 108 SER A N 1
ATOM 866 C CA . SER A 1 108 ? -7.093 -2.649 26.578 1.00 92.88 108 SER A CA 1
ATOM 867 C C . SER A 1 108 ? -5.816 -3.474 26.394 1.00 92.88 108 SER A C 1
ATOM 869 O O . SER A 1 108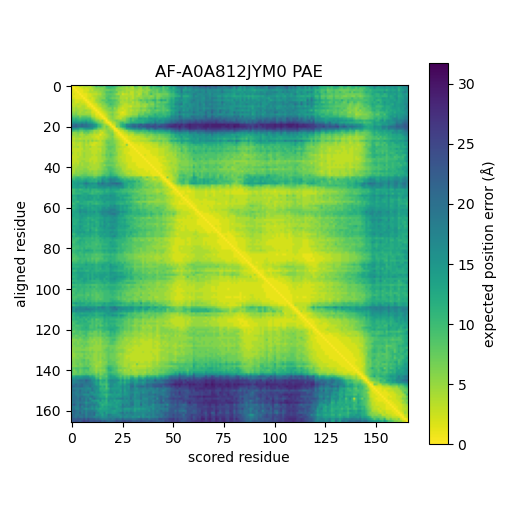 ? -5.789 -4.608 26.866 1.00 92.88 108 SER A O 1
ATOM 871 N N . HIS A 1 109 ? -4.772 -2.904 25.783 1.00 93.88 109 HIS A N 1
ATOM 872 C CA . HIS A 1 109 ? -3.494 -3.562 25.504 1.00 93.88 109 HIS A CA 1
ATOM 873 C C . HIS A 1 109 ? -2.330 -2.801 26.146 1.00 93.88 109 HIS A C 1
ATOM 875 O O . HIS A 1 109 ? -2.178 -1.605 25.911 1.00 93.88 109 HIS A O 1
ATOM 881 N N . GLU A 1 110 ? -1.480 -3.494 26.910 1.00 87.31 110 GLU A N 1
ATOM 882 C CA . GLU A 1 110 ? -0.283 -2.892 27.526 1.00 87.31 110 GLU A CA 1
ATOM 883 C C . GLU A 1 110 ? 0.727 -2.426 26.456 1.00 87.31 110 GLU A C 1
ATOM 885 O O . GLU A 1 110 ? 1.205 -1.295 26.526 1.00 87.31 110 GLU A O 1
ATOM 890 N N . ASP A 1 111 ? 0.913 -3.216 25.388 1.00 87.81 111 ASP A N 1
ATOM 891 C CA . ASP A 1 111 ? 1.771 -2.906 24.227 1.00 87.81 111 ASP A CA 1
ATOM 892 C C . ASP A 1 111 ? 0.963 -2.465 22.988 1.00 87.81 111 ASP A C 1
ATOM 894 O O . ASP A 1 111 ? 1.292 -2.770 21.834 1.00 87.81 111 ASP A O 1
ATOM 898 N N . GLY A 1 112 ? -0.151 -1.757 23.208 1.00 82.75 112 GLY A N 1
ATOM 899 C CA . GLY A 1 112 ? -1.103 -1.408 22.147 1.00 82.75 112 GLY A CA 1
ATOM 900 C C . GLY A 1 112 ? -0.504 -0.580 21.002 1.00 82.75 112 GLY A C 1
ATOM 901 O O . GLY A 1 112 ? -0.959 -0.688 19.865 1.00 82.75 112 GLY A O 1
ATOM 902 N N . LEU A 1 113 ? 0.538 0.216 21.267 1.00 88.44 113 LEU A N 1
ATOM 903 C CA . LEU A 1 113 ? 1.206 1.032 20.245 1.00 88.44 113 LEU A CA 1
ATOM 904 C C . LEU A 1 113 ? 1.994 0.193 19.231 1.00 88.44 113 LEU A C 1
ATOM 906 O O . LEU A 1 113 ? 2.047 0.564 18.061 1.00 88.44 113 LEU A O 1
ATOM 910 N N . GLU A 1 114 ? 2.571 -0.936 19.644 1.00 90.88 114 GLU A N 1
ATOM 911 C CA . GLU A 1 114 ? 3.324 -1.819 18.740 1.00 90.88 114 GLU A CA 1
ATOM 912 C C . GLU A 1 114 ? 2.396 -2.550 17.759 1.00 90.88 114 GLU A C 1
ATOM 914 O O . GLU A 1 114 ? 2.750 -2.827 16.609 1.00 90.88 114 GLU A O 1
ATOM 919 N N . HIS A 1 115 ? 1.166 -2.807 18.205 1.00 92.44 115 HIS A N 1
ATOM 920 C CA . HIS A 1 115 ? 0.139 -3.534 17.467 1.00 92.44 115 HIS A CA 1
ATOM 921 C C . HIS A 1 115 ? -0.820 -2.608 16.699 1.00 92.44 115 HIS A C 1
ATOM 923 O O . HIS A 1 115 ? -1.678 -3.083 15.949 1.00 92.44 115 HIS A O 1
ATOM 929 N N . LEU A 1 116 ? -0.654 -1.287 16.831 1.00 94.25 116 LEU A N 1
ATOM 930 C CA . LEU A 1 116 ? -1.412 -0.278 16.099 1.00 94.25 116 LEU A CA 1
ATOM 931 C C . LEU A 1 116 ? -0.686 0.108 14.803 1.00 94.25 116 LEU A C 1
ATOM 933 O O . LEU A 1 116 ? 0.367 0.744 14.807 1.00 94.25 116 LEU A O 1
ATOM 937 N N . ARG A 1 117 ? -1.277 -0.227 13.655 1.00 94.25 117 ARG A N 1
ATOM 938 C CA . ARG A 1 117 ? -0.742 0.121 12.332 1.00 94.25 117 ARG A CA 1
ATOM 939 C C . ARG A 1 117 ? -1.578 1.221 11.708 1.00 94.25 117 ARG A C 1
ATOM 941 O O . ARG A 1 117 ? -2.711 0.983 11.313 1.00 94.25 117 ARG A O 1
ATOM 948 N N . ILE A 1 118 ? -1.002 2.406 11.541 1.00 93.75 118 ILE A N 1
ATOM 949 C CA . ILE A 1 118 ? -1.658 3.516 10.842 1.00 93.75 118 ILE A CA 1
ATOM 950 C C . ILE A 1 118 ? -1.156 3.557 9.397 1.00 93.75 118 ILE A C 1
ATOM 952 O O . ILE A 1 118 ? 0.052 3.592 9.146 1.00 93.75 118 ILE A O 1
ATOM 956 N N . LYS A 1 119 ? -2.076 3.521 8.430 1.00 92.94 119 LYS A N 1
ATOM 957 C CA . LYS A 1 119 ? -1.774 3.578 6.995 1.00 92.94 119 LYS A CA 1
ATOM 958 C C . LYS A 1 119 ? -2.629 4.646 6.312 1.00 92.94 119 LYS A C 1
ATOM 960 O O . LYS A 1 119 ? -3.851 4.573 6.409 1.00 92.94 119 LYS A O 1
ATOM 965 N N . PRO A 1 120 ? -2.028 5.620 5.608 1.00 93.31 120 PRO A N 1
ATOM 966 C CA . PRO A 1 120 ? -2.801 6.597 4.856 1.00 93.31 120 PRO A CA 1
ATOM 967 C C . PRO A 1 120 ? -3.570 5.952 3.700 1.00 93.31 120 PRO A C 1
ATOM 969 O O . PRO A 1 120 ? -3.035 5.105 2.981 1.00 93.31 120 PRO A O 1
ATOM 972 N N . THR A 1 121 ? -4.809 6.391 3.483 1.00 90.38 121 THR A N 1
ATOM 973 C CA . THR A 1 121 ? -5.685 5.849 2.430 1.00 90.38 121 THR A CA 1
ATOM 974 C C . THR A 1 121 ? -5.225 6.187 1.013 1.00 90.38 121 THR A C 1
ATOM 976 O O . THR A 1 121 ? -5.482 5.408 0.097 1.00 90.38 121 THR A O 1
ATOM 979 N N . TYR A 1 122 ? -4.484 7.283 0.817 1.00 87.75 122 TYR A N 1
ATOM 980 C CA . TYR A 1 122 ? -3.956 7.672 -0.497 1.00 87.75 122 TYR A CA 1
ATOM 981 C C . TYR A 1 122 ? -2.829 6.755 -1.009 1.00 87.75 122 TYR A C 1
ATOM 983 O O . TYR A 1 122 ? -2.531 6.762 -2.199 1.00 87.75 122 TYR A O 1
ATOM 991 N N . LEU A 1 123 ? -2.234 5.899 -0.167 1.00 86.38 123 LEU A N 1
ATOM 992 C CA . LEU A 1 123 ? -1.206 4.952 -0.623 1.00 86.38 123 LEU A CA 1
ATOM 993 C C . LEU A 1 123 ? -1.728 3.984 -1.689 1.00 86.38 123 LEU A C 1
ATOM 995 O O . LEU A 1 123 ? -0.997 3.643 -2.618 1.00 86.38 123 LEU A O 1
ATOM 999 N N . ALA A 1 124 ? -2.984 3.547 -1.569 1.00 86.06 124 ALA A N 1
ATOM 1000 C CA . ALA A 1 124 ? -3.599 2.647 -2.537 1.00 86.06 124 ALA A CA 1
ATOM 1001 C C . ALA A 1 124 ? -3.696 3.278 -3.942 1.00 86.06 124 ALA A C 1
ATOM 1003 O O . ALA A 1 124 ? -3.105 2.710 -4.865 1.00 86.06 124 ALA A O 1
ATOM 1004 N N . PRO A 1 125 ? -4.350 4.444 -4.145 1.00 88.00 125 PRO A N 1
ATOM 1005 C CA . PRO A 1 125 ? -4.406 5.073 -5.462 1.00 88.00 125 PRO A CA 1
ATOM 1006 C C . PRO A 1 125 ? -3.019 5.436 -6.000 1.00 88.00 125 PRO A C 1
ATOM 1008 O O . PRO A 1 125 ? -2.758 5.159 -7.167 1.00 88.00 125 PRO A O 1
ATOM 1011 N N . CYS A 1 126 ? -2.092 5.938 -5.173 1.00 86.81 126 CYS A N 1
ATOM 1012 C CA . CYS A 1 126 ? -0.718 6.203 -5.619 1.00 86.81 126 CYS A CA 1
ATOM 1013 C C . CYS A 1 126 ? -0.039 4.937 -6.167 1.00 86.81 126 CYS A C 1
ATOM 1015 O O . CYS A 1 126 ? 0.592 4.975 -7.221 1.00 86.81 126 CYS A O 1
ATOM 1017 N N . THR A 1 127 ? -0.210 3.795 -5.495 1.00 87.25 127 THR A N 1
ATOM 1018 C CA . THR A 1 127 ? 0.359 2.515 -5.946 1.00 87.25 127 THR A CA 1
ATOM 1019 C C . THR A 1 127 ? -0.222 2.087 -7.295 1.00 87.25 127 THR A C 1
ATOM 1021 O O . THR A 1 127 ? 0.526 1.656 -8.173 1.00 87.25 127 THR A O 1
ATOM 1024 N N . PHE A 1 128 ? -1.535 2.244 -7.501 1.00 86.94 128 PHE A N 1
ATOM 1025 C CA . PHE A 1 128 ? -2.171 1.939 -8.786 1.00 86.94 128 PHE A CA 1
ATOM 1026 C C . PHE A 1 128 ? -1.716 2.878 -9.907 1.00 86.94 128 PHE A C 1
ATOM 1028 O O . PHE A 1 128 ? -1.445 2.407 -11.010 1.00 86.94 128 PHE A O 1
ATOM 1035 N N . VAL A 1 129 ? -1.577 4.178 -9.629 1.00 88.00 129 VAL A N 1
ATOM 1036 C CA . VAL A 1 129 ? -1.076 5.165 -10.599 1.00 88.00 129 VAL A CA 1
ATOM 1037 C C . VAL A 1 129 ? 0.354 4.832 -11.013 1.00 88.00 129 VAL A C 1
ATOM 1039 O O . VAL A 1 129 ? 0.643 4.772 -12.206 1.00 88.00 129 VAL A O 1
ATOM 1042 N N . ILE A 1 130 ? 1.234 4.539 -10.052 1.00 85.12 130 ILE A N 1
ATOM 1043 C CA . ILE A 1 130 ? 2.618 4.140 -10.331 1.00 85.12 130 ILE A CA 1
ATOM 1044 C C . ILE A 1 130 ? 2.644 2.864 -11.178 1.00 85.12 130 ILE A C 1
ATOM 1046 O O . ILE A 1 130 ? 3.327 2.822 -12.201 1.00 85.12 130 ILE A O 1
ATOM 1050 N N . ALA A 1 131 ? 1.875 1.838 -10.802 1.00 86.44 131 ALA A N 1
ATOM 1051 C CA . ALA A 1 131 ? 1.807 0.590 -11.558 1.00 86.44 131 ALA A CA 1
ATOM 1052 C C . ALA A 1 131 ? 1.317 0.816 -12.999 1.00 86.44 131 ALA A C 1
ATOM 1054 O O . ALA A 1 131 ? 1.910 0.296 -13.944 1.00 86.44 131 ALA A O 1
ATOM 1055 N N . PHE A 1 132 ? 0.284 1.641 -13.182 1.00 86.00 132 PHE A N 1
ATOM 1056 C CA . PHE A 1 132 ? -0.233 2.009 -14.498 1.00 86.00 132 PHE A CA 1
ATOM 1057 C C . PHE A 1 132 ? 0.809 2.755 -15.342 1.00 86.00 132 PHE A C 1
ATOM 1059 O O . PHE A 1 132 ? 1.035 2.396 -16.499 1.00 86.00 132 PHE A O 1
ATOM 1066 N N . CYS A 1 133 ? 1.509 3.732 -14.759 1.00 83.38 133 CYS A N 1
ATOM 1067 C CA . CYS A 1 133 ? 2.573 4.473 -15.438 1.00 83.38 133 CYS A CA 1
ATOM 1068 C C . CYS A 1 133 ? 3.716 3.551 -15.881 1.00 83.38 133 CYS A C 1
ATOM 1070 O O . CYS A 1 133 ? 4.212 3.670 -17.000 1.00 83.38 133 CYS A O 1
ATOM 1072 N N . VAL A 1 134 ? 4.099 2.585 -15.041 1.00 82.62 134 VAL A N 1
ATOM 1073 C CA . VAL A 1 134 ? 5.120 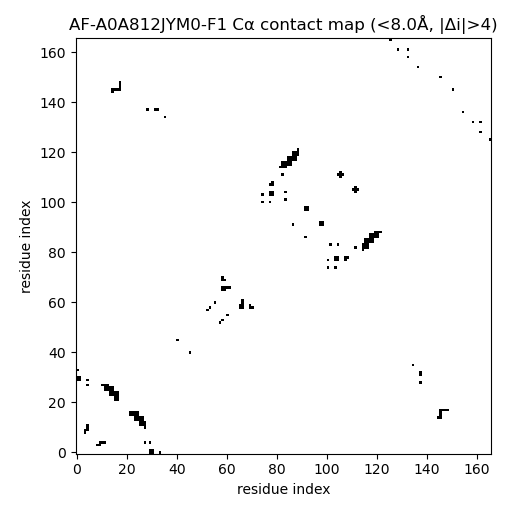1.585 -15.377 1.00 82.62 134 VAL A CA 1
ATOM 1074 C C . VAL A 1 134 ? 4.691 0.718 -16.567 1.00 82.62 134 VAL A C 1
ATOM 1076 O O . VAL A 1 134 ? 5.497 0.470 -17.467 1.00 82.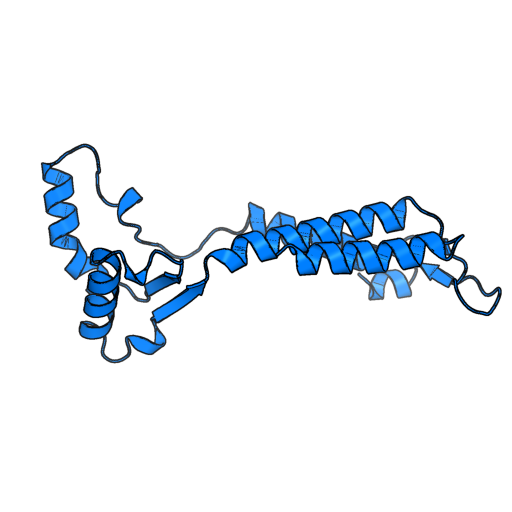62 134 VAL A O 1
ATOM 1079 N N . VAL A 1 135 ? 3.426 0.294 -16.621 1.00 84.75 135 VAL A N 1
ATOM 1080 C CA . VAL A 1 135 ? 2.889 -0.479 -17.755 1.00 84.75 135 VAL A CA 1
ATOM 1081 C C . VAL A 1 135 ? 2.864 0.353 -19.037 1.00 84.75 135 VAL A C 1
ATOM 1083 O O . VAL A 1 135 ? 3.292 -0.136 -20.084 1.00 84.75 135 VAL A O 1
ATOM 1086 N N . LEU A 1 136 ? 2.425 1.614 -18.973 1.00 82.12 136 LEU A N 1
ATOM 1087 C CA . LEU A 1 136 ? 2.442 2.517 -20.128 1.00 82.12 136 LEU A CA 1
ATOM 1088 C C . LEU A 1 136 ? 3.859 2.738 -20.660 1.00 82.12 136 LEU A C 1
ATOM 1090 O O . LEU A 1 136 ? 4.080 2.641 -21.868 1.00 82.12 136 LEU A O 1
ATOM 1094 N N . MET A 1 137 ? 4.825 2.963 -19.767 1.00 75.88 137 MET A N 1
ATOM 1095 C CA . MET A 1 137 ? 6.236 3.074 -20.137 1.00 75.88 137 MET A CA 1
ATOM 1096 C C . MET A 1 137 ? 6.715 1.806 -20.845 1.00 75.88 137 MET A C 1
ATOM 1098 O O . MET A 1 137 ? 7.364 1.896 -21.882 1.00 75.88 137 MET A O 1
ATOM 1102 N N . MET A 1 138 ? 6.341 0.623 -20.352 1.00 78.44 138 MET A N 1
ATOM 1103 C CA . MET A 1 138 ? 6.709 -0.646 -20.980 1.00 78.44 138 MET A CA 1
ATOM 1104 C C . MET A 1 138 ? 6.113 -0.822 -22.387 1.00 78.44 138 MET A C 1
ATOM 1106 O O . MET A 1 138 ? 6.825 -1.219 -23.308 1.00 78.44 138 MET A O 1
ATOM 1110 N N . LEU A 1 139 ? 4.823 -0.526 -22.573 1.00 77.44 139 LEU A N 1
ATOM 1111 C CA . LEU A 1 139 ? 4.158 -0.618 -23.881 1.00 77.44 139 LEU A CA 1
ATOM 1112 C C . LEU A 1 139 ? 4.758 0.367 -24.889 1.00 77.44 139 LEU A C 1
ATOM 1114 O O . LEU A 1 139 ? 4.940 0.047 -26.066 1.00 77.44 139 LEU A O 1
ATOM 1118 N N . PHE A 1 140 ? 5.109 1.561 -24.420 1.00 72.88 140 PHE A N 1
ATOM 1119 C CA . PHE A 1 140 ? 5.722 2.589 -25.245 1.00 72.88 140 PHE A CA 1
ATOM 1120 C C . PHE A 1 140 ? 7.180 2.253 -25.615 1.00 72.88 140 PHE A C 1
ATOM 1122 O O . PHE A 1 140 ? 7.594 2.465 -26.753 1.00 72.88 140 PHE A O 1
ATOM 1129 N N . GLU A 1 141 ? 7.951 1.647 -24.701 1.00 71.81 141 GLU A N 1
ATOM 1130 C CA . GLU A 1 141 ? 9.285 1.088 -24.984 1.00 71.81 141 GLU A CA 1
ATOM 1131 C C . GLU A 1 141 ? 9.260 -0.010 -26.055 1.00 71.81 141 GLU A C 1
ATOM 1133 O O . GLU A 1 141 ? 10.207 -0.113 -26.837 1.00 71.81 141 GLU A O 1
ATOM 1138 N N . LEU A 1 142 ? 8.190 -0.812 -26.096 1.00 72.25 142 LEU A N 1
ATOM 1139 C CA . LEU A 1 142 ? 8.010 -1.892 -27.068 1.00 72.25 142 LEU A CA 1
ATOM 1140 C C . LEU A 1 142 ? 7.599 -1.375 -28.459 1.00 72.25 142 LEU A C 1
ATOM 1142 O O . LEU A 1 142 ? 7.969 -1.967 -29.468 1.00 72.25 142 LEU A O 1
ATOM 1146 N N . THR A 1 143 ? 6.820 -0.291 -28.511 1.00 71.06 143 THR A N 1
ATOM 1147 C CA . THR A 1 143 ? 6.204 0.221 -29.750 1.00 71.06 143 THR A CA 1
ATOM 1148 C C . THR A 1 143 ? 7.044 1.272 -30.471 1.00 71.06 143 THR A C 1
ATOM 1150 O O . THR A 1 143 ? 6.950 1.370 -31.694 1.00 71.06 143 THR A O 1
ATOM 1153 N N . VAL A 1 144 ? 7.879 2.044 -29.761 1.00 64.81 144 VAL A N 1
ATOM 1154 C CA . VAL A 1 144 ? 8.615 3.170 -30.359 1.00 64.81 144 VAL A CA 1
ATOM 1155 C C . VAL A 1 144 ? 10.117 2.872 -30.497 1.00 64.81 144 VAL A C 1
ATOM 1157 O O . VAL A 1 144 ? 10.820 2.700 -29.493 1.00 64.81 144 VAL A O 1
ATOM 1160 N N . PRO A 1 145 ? 10.670 2.849 -31.725 1.00 64.19 145 PRO A N 1
ATOM 1161 C CA . PRO A 1 145 ? 12.115 2.794 -31.925 1.00 64.19 145 PRO A CA 1
ATOM 1162 C C . PRO A 1 145 ? 12.764 4.118 -31.469 1.00 64.19 145 PRO A C 1
ATOM 1164 O O . PRO A 1 145 ? 12.241 5.201 -31.729 1.00 64.19 145 PRO A O 1
ATOM 1167 N N . PHE A 1 146 ? 13.903 4.053 -30.767 1.00 59.50 146 PHE A N 1
ATOM 1168 C CA . PHE A 1 146 ? 14.619 5.226 -30.229 1.00 59.50 146 PHE A CA 1
ATOM 1169 C C . PHE A 1 146 ? 15.343 5.977 -31.347 1.00 59.50 146 PHE A C 1
ATOM 1171 O O . PHE A 1 146 ? 16.560 5.903 -31.472 1.00 59.50 146 PHE A O 1
ATOM 1178 N N . VAL A 1 147 ? 14.586 6.669 -32.193 1.00 58.69 147 VAL A N 1
ATOM 1179 C CA . VAL A 1 147 ? 15.145 7.399 -33.339 1.00 58.69 147 VAL A CA 1
ATOM 1180 C C . VAL A 1 147 ? 15.272 8.901 -33.050 1.00 58.69 147 VAL A C 1
ATOM 1182 O O . VAL A 1 147 ? 16.014 9.584 -33.744 1.00 58.69 147 VAL A O 1
ATOM 1185 N N . SER A 1 148 ? 14.592 9.453 -32.029 1.00 59.97 148 SER A N 1
ATOM 1186 C CA . SER A 1 148 ? 14.507 10.914 -31.869 1.00 59.97 148 SER A CA 1
ATOM 1187 C C . SER A 1 148 ? 14.467 11.439 -30.425 1.00 59.97 148 SER A C 1
ATOM 1189 O O . SER A 1 148 ? 13.751 10.914 -29.571 1.00 59.97 148 SER A O 1
ATOM 1191 N N . ILE A 1 149 ? 15.194 12.540 -30.181 1.00 59.41 149 ILE A N 1
ATOM 1192 C CA . ILE A 1 149 ? 15.310 13.282 -28.907 1.00 59.41 149 ILE A CA 1
ATOM 1193 C C . ILE A 1 149 ? 13.964 13.753 -28.349 1.00 59.41 149 ILE A C 1
ATOM 1195 O O . ILE A 1 149 ? 13.759 13.742 -27.134 1.00 59.41 149 ILE A O 1
ATOM 1199 N N . TYR A 1 150 ? 13.011 14.071 -29.228 1.00 60.22 150 TYR A N 1
ATOM 1200 C CA . TYR A 1 150 ? 11.659 14.469 -28.840 1.00 60.22 150 TYR A CA 1
ATOM 1201 C C . TYR A 1 150 ? 10.957 13.376 -28.030 1.00 60.22 150 TYR A C 1
ATOM 1203 O O . TYR A 1 150 ? 10.247 13.677 -27.074 1.00 60.22 150 TYR A O 1
ATOM 1211 N N . VAL A 1 151 ? 11.214 12.101 -28.332 1.00 64.38 151 VAL A N 1
ATOM 1212 C CA . VAL A 1 151 ? 10.581 10.969 -27.645 1.00 64.38 151 VAL A CA 1
ATOM 1213 C C . VAL A 1 151 ? 11.125 10.818 -26.221 1.00 64.38 151 VAL A C 1
ATOM 1215 O O . VAL A 1 151 ? 10.367 10.525 -25.303 1.00 64.38 151 VAL A O 1
ATOM 1218 N N . VAL A 1 152 ? 12.419 11.076 -26.004 1.00 64.12 152 VAL A N 1
ATOM 1219 C CA . VAL A 1 152 ? 13.052 11.024 -24.672 1.00 64.12 152 VAL A CA 1
ATOM 1220 C C . VAL A 1 152 ? 12.583 12.179 -23.787 1.00 64.12 152 VAL A C 1
ATOM 1222 O O . VAL A 1 152 ? 12.235 11.961 -22.628 1.00 64.12 152 VAL A O 1
ATOM 1225 N N . VAL A 1 153 ? 12.499 13.394 -24.337 1.00 65.62 153 VAL A N 1
ATOM 1226 C CA . VAL A 1 153 ? 11.951 14.558 -23.619 1.00 65.62 153 VAL A CA 1
ATOM 1227 C C . VAL A 1 153 ? 10.484 14.322 -23.252 1.00 65.62 153 VAL A C 1
ATOM 1229 O O . VAL A 1 153 ? 10.091 14.603 -22.124 1.00 65.62 153 VAL A O 1
ATOM 1232 N N . THR A 1 154 ? 9.704 13.709 -24.149 1.00 67.25 154 THR A N 1
ATOM 1233 C CA . THR A 1 154 ? 8.314 13.308 -23.865 1.00 67.25 154 THR A CA 1
ATOM 1234 C C . THR A 1 154 ? 8.229 12.263 -22.741 1.00 67.25 154 THR A C 1
ATOM 1236 O O . THR A 1 154 ? 7.336 12.335 -21.902 1.00 67.25 154 THR A O 1
ATOM 1239 N N . LYS A 1 155 ? 9.179 11.316 -22.656 1.00 63.50 155 LYS A N 1
ATOM 1240 C CA . LYS A 1 155 ? 9.240 10.327 -21.558 1.00 63.50 155 LYS A CA 1
ATOM 1241 C C . LYS A 1 155 ? 9.474 10.975 -20.196 1.00 63.50 155 LYS A C 1
ATOM 1243 O O . LYS A 1 155 ? 8.817 10.609 -19.227 1.00 63.50 155 LYS A O 1
ATOM 1248 N N . LEU A 1 156 ? 10.399 11.931 -20.126 1.00 64.62 156 LEU A N 1
ATOM 1249 C CA . LEU A 1 156 ? 10.717 12.650 -18.891 1.00 64.62 156 LEU A CA 1
ATOM 1250 C C . LEU A 1 156 ? 9.575 13.578 -18.460 1.00 64.62 156 LEU A C 1
ATOM 1252 O O . LEU A 1 156 ? 9.264 13.643 -17.272 1.00 64.62 156 LEU A O 1
ATOM 1256 N N . SER A 1 157 ? 8.920 14.251 -19.410 1.00 67.94 157 SER A N 1
ATOM 1257 C CA . SER A 1 157 ? 7.803 15.147 -19.111 1.00 67.94 157 SER A CA 1
ATOM 1258 C C . SER A 1 157 ? 6.536 14.398 -18.692 1.00 67.94 157 SER A C 1
ATOM 1260 O O . SER A 1 157 ? 5.903 14.817 -17.728 1.00 67.94 157 SER A O 1
ATOM 1262 N N . LEU A 1 158 ? 6.190 13.268 -19.326 1.00 66.62 158 LEU A N 1
ATOM 1263 C CA . LEU A 1 158 ? 5.040 12.442 -18.922 1.00 66.62 158 LEU A CA 1
ATOM 1264 C C . LEU A 1 158 ? 5.230 11.808 -17.537 1.00 66.62 158 LEU A C 1
ATOM 1266 O O . LEU A 1 158 ? 4.297 11.816 -16.736 1.00 66.62 158 LEU A O 1
ATOM 1270 N N . LEU A 1 159 ? 6.439 11.326 -17.220 1.00 63.28 159 LEU A N 1
ATOM 1271 C CA . LEU A 1 159 ? 6.775 10.854 -15.872 1.00 63.28 159 LEU A CA 1
ATOM 1272 C C . LEU A 1 159 ? 6.658 11.982 -14.841 1.00 63.28 159 LEU A C 1
ATOM 1274 O O . LEU A 1 159 ? 6.008 11.802 -13.812 1.00 63.28 159 LEU A O 1
ATOM 1278 N N . ALA A 1 160 ? 7.213 13.162 -15.135 1.00 64.62 160 ALA A N 1
ATOM 1279 C CA . ALA A 1 160 ? 7.096 14.325 -14.257 1.00 64.62 160 ALA A CA 1
ATOM 1280 C C . ALA A 1 160 ? 5.628 14.736 -14.037 1.00 64.62 160 ALA A C 1
ATOM 1282 O O . ALA A 1 160 ? 5.223 14.948 -12.899 1.00 64.62 160 ALA A O 1
ATOM 1283 N N . LEU A 1 161 ? 4.802 14.767 -15.089 1.00 64.38 161 LEU A N 1
ATOM 1284 C CA . LEU A 1 161 ? 3.369 15.081 -15.006 1.00 64.38 161 LEU A CA 1
ATOM 1285 C C . LEU A 1 161 ? 2.584 14.058 -14.175 1.00 64.38 161 LEU A C 1
ATOM 1287 O O . LEU A 1 161 ? 1.741 14.452 -13.370 1.00 64.38 161 LEU A O 1
ATOM 1291 N N . SER A 1 162 ? 2.883 12.763 -14.317 1.00 61.72 162 SER A N 1
ATOM 1292 C CA . SER A 1 162 ? 2.244 11.707 -13.518 1.00 61.72 162 SER A CA 1
ATOM 1293 C C . SER A 1 162 ? 2.606 11.766 -12.028 1.00 61.72 162 SER A C 1
ATOM 1295 O O . SER A 1 162 ? 1.789 11.401 -11.190 1.00 61.72 162 SER A O 1
ATOM 1297 N N . CYS A 1 163 ? 3.794 12.281 -11.691 1.00 53.75 163 CYS A N 1
ATOM 1298 C CA . CYS A 1 163 ? 4.218 12.509 -10.307 1.00 53.75 163 CYS A CA 1
ATOM 1299 C C . CYS A 1 163 ? 3.686 13.824 -9.713 1.00 53.75 163 CYS A C 1
ATOM 1301 O O . CYS A 1 163 ? 3.573 13.921 -8.500 1.00 53.75 163 CYS A O 1
ATOM 1303 N N . ILE A 1 164 ? 3.390 14.838 -10.538 1.00 58.19 164 ILE A N 1
ATOM 1304 C CA . ILE A 1 164 ? 2.880 16.152 -10.091 1.00 58.19 164 ILE A CA 1
ATOM 1305 C C . ILE A 1 164 ? 1.357 16.131 -9.865 1.00 58.19 164 ILE A C 1
ATOM 1307 O O . ILE A 1 164 ? 0.822 16.979 -9.157 1.00 58.19 164 ILE A O 1
ATOM 1311 N N . THR A 1 165 ? 0.648 15.180 -10.475 1.00 49.97 165 THR A N 1
ATOM 1312 C CA . THR A 1 165 ? -0.821 15.064 -10.402 1.00 49.97 165 THR A CA 1
ATOM 1313 C C . THR A 1 165 ? -1.325 14.061 -9.356 1.00 49.97 165 THR A C 1
ATOM 1315 O O . THR A 1 165 ? -2.535 13.855 -9.259 1.00 49.97 165 THR A O 1
ATOM 1318 N N . ALA A 1 166 ? -0.420 13.468 -8.569 1.00 45.59 166 ALA A N 1
ATOM 1319 C CA . ALA A 1 166 ? -0.707 12.600 -7.423 1.00 45.59 166 ALA A CA 1
ATOM 1320 C C . ALA A 1 166 ? -0.458 13.344 -6.104 1.00 45.59 166 ALA A C 1
ATOM 1322 O O . ALA A 1 166 ? -1.219 13.083 -5.146 1.00 45.59 166 ALA A O 1
#

Solvent-accessible surface area (backbone atoms only — not comparable to full-atom values): 10038 Å² total; per-residue (Å²): 94,60,67,46,44,77,67,64,77,43,88,60,49,78,40,65,60,88,74,80,65,95,63,67,43,79,45,67,70,54,54,59,54,51,48,52,51,52,51,50,51,43,70,76,66,59,71,82,90,66,91,78,90,44,69,86,77,74,27,52,86,81,49,67,68,55,28,53,52,41,60,68,44,43,65,59,50,46,58,72,48,88,59,46,81,43,70,45,49,95,61,42,86,75,36,64,67,60,51,50,51,52,51,52,31,44,70,61,31,97,65,28,72,84,35,49,44,77,43,60,56,65,56,58,61,51,52,52,52,53,53,50,51,53,51,52,52,52,55,48,63,73,72,50,78,78,80,52,72,68,59,55,54,48,52,55,49,52,54,50,50,62,64,72,76,109

Sequence (166 aa):
MMCLFCLDLLPGYFRRPFLGSDTEYKYGPWALLTGVVVSTLTLFFWRPKQAMFLDRVCINQVDQAMKAEGVLNMGAILKHSDSMLVLWDTTFASRLWCLFEMAAFLKSHEDGLEHLRIKPTYLAPCTFVIAFCVVLMMLFELTVPFVSIYVVVTKLSLLALSCITA

Foldseek 3Di:
DVVCVVVVVDDWDWAADPDDDRDTDTDDCVVLVVVLVVVVCCVVVVDPPDDDDDLVPNQDPPDPVSNVVSVVCLLVVLLPDQAAEAADDPCQVVPVVNVVSLVSNPVNDPPHVVRYHYDYPVVVVLVVLVSVLSVVVSVCVVPDHSPDPVVVVVNVVVVVVSVVVD

Radius of gyration: 24.96 Å; Cα contacts (8 Å, |Δi|>4): 115; chains: 1; bounding box: 61×34×61 Å

pLDDT: mean 83.28, std 11.28, range [45.59, 95.56]